Protein AF-A0A352WX96-F1 (afdb_monomer_lite)

Foldseek 3Di:
DVCVVPVDDDQWDAPDDDPVRIGGDDVVVVVCVVCDPVNVVVVVVD

Sequence (46 aa):
SVRYVTGKPIKFVGMGEKLDTLEPFHPDRMASRILGMGDMLSLIEK

Secondary structure (DSSP, 8-state):
-HHHHH-----EEE-SSSGGGEEE--HHHHHHHHHHHHHHHHHH--

pLDDT: mean 87.21, std 11.28, range [52.31, 97.19]

Structure (mmCIF, N/CA/C/O backbone):
data_AF-A0A352WX96-F1
#
_entry.id   AF-A0A352WX96-F1
#
loop_
_atom_site.group_PDB
_atom_site.id
_atom_site.type_symbol
_atom_site.label_atom_id
_atom_site.label_alt_id
_atom_site.label_comp_id
_atom_site.label_asym_id
_atom_site.label_entity_id
_atom_site.label_seq_id
_atom_site.pdbx_PDB_ins_code
_atom_site.Cartn_x
_atom_site.Cartn_y
_atom_site.Cartn_z
_atom_site.occupancy
_atom_site.B_iso_or_equiv
_atom_site.auth_seq_id
_atom_site.auth_comp_id
_atom_site.auth_asym_id
_atom_site.auth_atom_id
_atom_site.pdbx_PDB_model_num
ATOM 1 N N . SER A 1 1 ? -7.442 1.203 9.193 1.00 84.50 1 SER A N 1
ATOM 2 C CA . SER A 1 1 ? -6.799 1.248 7.859 1.00 84.50 1 SER A CA 1
ATOM 3 C C . SER A 1 1 ? -7.145 2.562 7.167 1.00 84.50 1 SER A C 1
ATOM 5 O O . SER A 1 1 ? -8.160 3.157 7.514 1.00 84.50 1 SER A O 1
ATOM 7 N N . VAL A 1 2 ? -6.355 3.013 6.184 1.00 92.19 2 VAL A N 1
ATOM 8 C CA . VAL A 1 2 ? -6.656 4.239 5.405 1.00 92.19 2 VAL A CA 1
ATOM 9 C C . VAL A 1 2 ? -8.058 4.177 4.791 1.00 92.19 2 VAL A C 1
ATOM 11 O O . VAL A 1 2 ? -8.823 5.123 4.928 1.00 92.19 2 VAL A O 1
ATOM 14 N N . ARG A 1 3 ? -8.440 3.024 4.220 1.00 92.88 3 ARG A N 1
ATOM 15 C CA . ARG A 1 3 ? -9.790 2.785 3.682 1.00 92.88 3 ARG A CA 1
ATOM 16 C C . ARG A 1 3 ? -10.901 3.016 4.713 1.00 92.88 3 ARG A C 1
ATOM 18 O O . ARG A 1 3 ? -11.942 3.540 4.345 1.00 92.88 3 ARG A O 1
ATOM 25 N N . TYR A 1 4 ? -10.704 2.619 5.974 1.00 95.31 4 TYR A N 1
ATOM 26 C CA . TYR A 1 4 ? -11.703 2.807 7.035 1.00 95.31 4 TYR A CA 1
ATOM 27 C C . TYR A 1 4 ? -11.912 4.289 7.367 1.00 95.31 4 TYR A C 1
ATOM 29 O O . TYR A 1 4 ? -13.044 4.729 7.505 1.00 95.31 4 TYR A O 1
ATOM 37 N N . VAL A 1 5 ? -10.824 5.060 7.442 1.00 97.19 5 VAL A N 1
ATOM 38 C CA . VAL A 1 5 ? -10.882 6.491 7.780 1.00 97.19 5 VAL A CA 1
ATOM 39 C C . VAL A 1 5 ? -11.442 7.318 6.622 1.00 97.19 5 VAL A C 1
ATOM 41 O O . VAL A 1 5 ? -12.235 8.226 6.842 1.00 97.19 5 VAL A O 1
ATOM 44 N N . THR A 1 6 ? -11.043 7.020 5.382 1.00 96.19 6 THR A N 1
ATOM 45 C CA . THR A 1 6 ? -11.415 7.837 4.214 1.00 96.19 6 THR A CA 1
ATOM 46 C C . THR A 1 6 ? -12.673 7.351 3.497 1.00 96.19 6 THR A C 1
ATOM 48 O O . THR A 1 6 ? -13.245 8.087 2.696 1.00 96.19 6 THR A O 1
ATOM 51 N N . GLY A 1 7 ? -13.081 6.096 3.701 1.00 96.25 7 GLY A N 1
ATOM 52 C CA . GLY A 1 7 ? -14.164 5.456 2.949 1.00 96.25 7 GLY A CA 1
ATOM 53 C C . GLY A 1 7 ? -13.865 5.262 1.455 1.00 96.25 7 GLY A C 1
ATOM 54 O O . GLY A 1 7 ? -14.757 4.877 0.697 1.00 96.25 7 GLY A O 1
ATOM 55 N N . LYS A 1 8 ? -12.635 5.531 0.995 1.00 95.06 8 LYS A N 1
ATOM 56 C CA . LYS A 1 8 ? -12.244 5.441 -0.421 1.00 95.06 8 LYS A CA 1
ATOM 57 C C . LYS A 1 8 ? -11.282 4.271 -0.665 1.00 95.06 8 LYS A C 1
ATOM 59 O O . LYS A 1 8 ? -10.448 3.975 0.194 1.00 95.06 8 LYS A O 1
ATOM 64 N N . PRO A 1 9 ? -11.380 3.584 -1.821 1.00 93.31 9 PRO A N 1
ATOM 65 C CA . PRO A 1 9 ? -10.440 2.530 -2.181 1.00 93.31 9 PRO A CA 1
ATOM 66 C C . PRO A 1 9 ? -9.090 3.114 -2.615 1.00 93.31 9 PRO A C 1
ATOM 68 O O . PRO A 1 9 ? -9.027 4.190 -3.209 1.00 93.31 9 PRO A O 1
ATOM 71 N N . ILE A 1 10 ? -8.020 2.357 -2.377 1.00 95.12 10 ILE A N 1
ATOM 72 C CA . ILE A 1 10 ? -6.701 2.613 -2.964 1.00 95.12 10 ILE A CA 1
ATOM 73 C C . ILE A 1 10 ? -6.680 1.924 -4.330 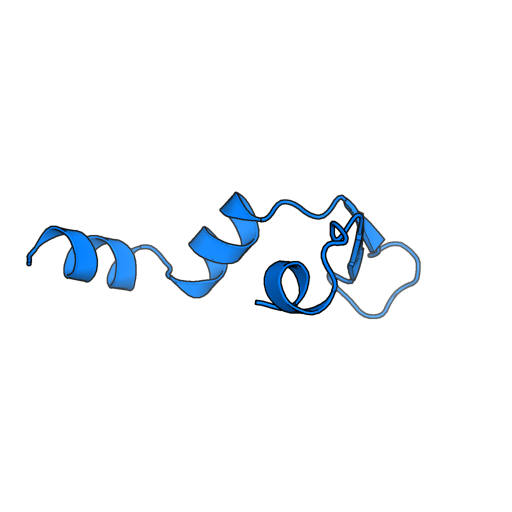1.00 95.12 10 ILE A C 1
ATOM 75 O O . ILE A 1 10 ? -6.973 0.734 -4.414 1.00 95.12 10 ILE A O 1
ATOM 79 N N . LYS A 1 11 ? -6.385 2.675 -5.396 1.00 94.62 11 LYS A N 1
ATOM 80 C CA . LYS A 1 11 ? -6.381 2.147 -6.772 1.00 94.62 11 LYS A CA 1
ATOM 81 C C . LYS A 1 11 ? -5.000 1.693 -7.235 1.00 94.62 11 LYS A C 1
ATOM 83 O O . LYS A 1 11 ? -4.901 0.686 -7.923 1.00 94.62 11 LYS A O 1
ATOM 88 N N . PHE A 1 12 ? -3.963 2.431 -6.853 1.00 95.56 12 PHE A N 1
ATOM 89 C CA . PHE A 1 12 ? -2.589 2.208 -7.291 1.00 95.56 12 PHE A CA 1
ATOM 90 C C . PHE A 1 12 ? -1.624 2.322 -6.117 1.00 95.56 12 PHE A C 1
ATOM 92 O O . PHE A 1 12 ? -1.933 2.972 -5.114 1.00 95.56 12 PHE A O 1
ATOM 99 N N . VAL A 1 13 ? -0.461 1.699 -6.261 1.00 95.38 13 VAL A N 1
ATOM 100 C CA . VAL A 1 13 ? 0.633 1.725 -5.294 1.00 95.38 13 VAL A CA 1
ATOM 101 C C . VAL A 1 13 ? 1.962 1.852 -6.034 1.00 95.38 13 VAL A C 1
ATOM 103 O O . VAL A 1 13 ? 2.145 1.257 -7.094 1.00 95.38 13 VAL A O 1
ATOM 106 N N . GLY A 1 14 ? 2.881 2.649 -5.489 1.00 95.69 14 GLY A N 1
ATOM 107 C CA . GLY A 1 14 ? 4.255 2.717 -5.983 1.00 95.69 14 GLY A CA 1
ATOM 108 C C . GLY A 1 14 ? 5.067 1.552 -5.427 1.00 95.69 14 GLY A C 1
ATOM 109 O O . GLY A 1 14 ? 5.161 1.400 -4.208 1.00 95.69 14 GLY A O 1
ATOM 110 N N . MET A 1 15 ? 5.625 0.725 -6.306 1.00 93.56 15 MET A N 1
ATOM 111 C CA . MET A 1 15 ? 6.516 -0.387 -5.951 1.00 93.56 15 MET A CA 1
ATOM 112 C C . MET A 1 15 ? 8.006 -0.012 -6.045 1.00 93.56 15 MET A C 1
ATOM 114 O O . MET A 1 15 ? 8.864 -0.831 -5.720 1.00 93.56 15 MET A O 1
ATOM 118 N N . GLY A 1 16 ? 8.323 1.222 -6.441 1.00 93.19 16 GLY A N 1
ATOM 119 C CA . GLY A 1 16 ? 9.678 1.756 -6.519 1.00 93.19 16 GLY A CA 1
ATOM 120 C C . GLY A 1 16 ? 9.691 3.269 -6.742 1.00 93.19 16 GLY A C 1
ATOM 121 O O . GLY A 1 16 ? 8.689 3.953 -6.543 1.00 93.19 16 GLY A O 1
ATOM 122 N N . GLU A 1 17 ? 10.852 3.791 -7.136 1.00 94.88 17 GLU A N 1
ATOM 123 C CA . GLU A 1 17 ? 11.084 5.238 -7.279 1.00 94.88 17 GLU A CA 1
ATOM 124 C C . GLU A 1 17 ? 10.919 5.744 -8.718 1.00 94.88 17 GLU A C 1
ATOM 126 O O . GLU A 1 17 ? 10.763 6.941 -8.954 1.00 94.88 17 GLU A O 1
ATOM 131 N N . LYS A 1 18 ? 10.968 4.840 -9.701 1.00 95.00 18 LYS A N 1
ATOM 132 C CA . LYS A 1 18 ? 10.839 5.192 -11.116 1.00 95.00 18 LYS A CA 1
ATOM 133 C C . LYS A 1 18 ? 9.367 5.320 -11.516 1.00 95.00 18 LYS A C 1
ATOM 135 O O . LYS A 1 18 ? 8.492 4.673 -10.943 1.00 95.00 18 LYS A O 1
ATOM 140 N N . LEU A 1 19 ? 9.096 6.127 -12.542 1.00 91.50 19 LEU A N 1
ATOM 141 C CA . LEU A 1 19 ? 7.731 6.424 -13.004 1.00 91.50 19 LEU A CA 1
ATOM 142 C C . LEU A 1 19 ? 6.966 5.197 -13.527 1.00 91.50 19 LEU A C 1
ATOM 144 O O . LEU A 1 19 ? 5.739 5.190 -13.514 1.00 91.50 19 LEU A O 1
ATOM 148 N N . ASP A 1 20 ? 7.678 4.165 -13.966 1.00 94.38 20 ASP A N 1
ATOM 149 C CA . ASP A 1 20 ? 7.133 2.895 -14.451 1.00 94.38 20 ASP A CA 1
ATOM 150 C C . ASP A 1 20 ? 6.747 1.921 -13.325 1.00 94.38 20 ASP A C 1
ATOM 152 O O . ASP A 1 20 ? 6.153 0.883 -13.594 1.00 94.38 20 ASP A O 1
ATOM 156 N N . THR A 1 21 ? 7.031 2.255 -12.063 1.00 95.56 21 THR A N 1
ATOM 157 C CA . THR A 1 21 ? 6.781 1.370 -10.909 1.00 95.56 21 THR A CA 1
ATOM 158 C C . THR A 1 21 ? 5.423 1.595 -10.233 1.00 95.56 21 THR A C 1
ATOM 160 O O . THR A 1 21 ? 5.202 1.149 -9.104 1.00 95.56 21 THR A O 1
ATOM 163 N N . LEU A 1 22 ? 4.504 2.307 -10.893 1.00 96.62 22 LEU A N 1
ATOM 164 C CA . LEU A 1 22 ? 3.137 2.496 -10.414 1.00 96.62 22 LEU A CA 1
ATOM 165 C C . LEU A 1 22 ? 2.247 1.345 -10.895 1.00 96.62 22 LEU A C 1
ATOM 167 O O . LEU A 1 22 ? 1.975 1.209 -12.086 1.00 96.62 22 LEU A O 1
ATOM 171 N N . GLU A 1 23 ? 1.732 0.557 -9.957 1.00 95.19 23 GLU A N 1
ATOM 172 C CA . GLU A 1 23 ? 0.963 -0.653 -10.256 1.00 95.19 23 GLU A CA 1
ATOM 173 C C . GLU A 1 23 ? -0.433 -0.617 -9.618 1.00 95.19 23 GLU A C 1
ATOM 175 O O . GLU A 1 23 ? -0.637 0.074 -8.611 1.00 95.19 23 GLU A O 1
ATOM 180 N N . PRO A 1 24 ? -1.422 -1.359 -10.159 1.00 96.25 24 PRO A N 1
ATOM 181 C CA . PRO A 1 24 ? -2.704 -1.560 -9.494 1.00 96.25 24 PRO A CA 1
ATOM 182 C C . PRO A 1 24 ? -2.536 -2.124 -8.079 1.00 96.25 24 PRO A C 1
ATOM 184 O O . PRO A 1 24 ? -1.759 -3.046 -7.830 1.00 96.25 24 PRO A O 1
ATOM 187 N N . PHE A 1 25 ? -3.293 -1.579 -7.132 1.00 95.44 25 PHE A N 1
ATOM 188 C CA . PHE A 1 25 ? -3.209 -1.996 -5.739 1.00 95.44 25 PHE A CA 1
ATOM 189 C C . PHE A 1 25 ? -3.979 -3.300 -5.490 1.00 95.44 25 PHE A C 1
ATOM 191 O O . PHE A 1 25 ? -5.197 -3.361 -5.661 1.00 95.44 25 PHE A O 1
ATOM 198 N N . HIS A 1 26 ? -3.268 -4.325 -5.013 1.00 95.00 26 HIS A N 1
ATOM 199 C CA . HIS A 1 26 ? -3.827 -5.623 -4.630 1.00 95.00 26 HIS A CA 1
ATOM 200 C C . HIS A 1 26 ? -3.666 -5.855 -3.114 1.00 95.00 26 HIS A C 1
ATOM 202 O O . HIS A 1 26 ? -2.575 -6.230 -2.673 1.00 95.00 26 HIS A O 1
ATOM 208 N N . PRO A 1 27 ? -4.721 -5.648 -2.301 1.00 91.81 27 PRO A N 1
ATOM 209 C CA . PRO A 1 27 ? -4.622 -5.701 -0.842 1.00 91.81 27 PRO A CA 1
ATOM 210 C C . PRO A 1 27 ? -4.193 -7.074 -0.316 1.00 91.81 27 PRO A C 1
ATOM 212 O O . PRO A 1 27 ? -3.369 -7.123 0.593 1.00 91.81 27 PRO A O 1
ATOM 215 N N . ASP A 1 28 ? -4.671 -8.169 -0.916 1.00 90.25 28 ASP A N 1
ATOM 2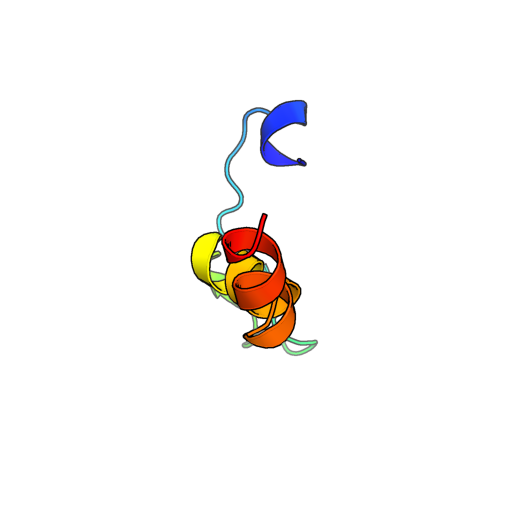16 C CA . ASP A 1 28 ? -4.332 -9.532 -0.480 1.00 90.25 28 ASP A CA 1
ATOM 217 C C . ASP A 1 28 ? -2.833 -9.807 -0.630 1.00 90.25 28 ASP A C 1
ATOM 219 O O . ASP A 1 28 ? -2.186 -10.285 0.296 1.00 90.25 28 ASP A O 1
ATOM 223 N N . ARG A 1 29 ? -2.242 -9.398 -1.763 1.00 90.38 29 ARG A N 1
ATOM 224 C CA . ARG A 1 29 ? -0.797 -9.535 -2.006 1.00 90.38 29 ARG A CA 1
ATOM 225 C C . ARG A 1 29 ? 0.019 -8.720 -1.010 1.00 90.38 29 ARG A C 1
ATOM 227 O O . ARG A 1 29 ? 1.060 -9.180 -0.548 1.00 90.3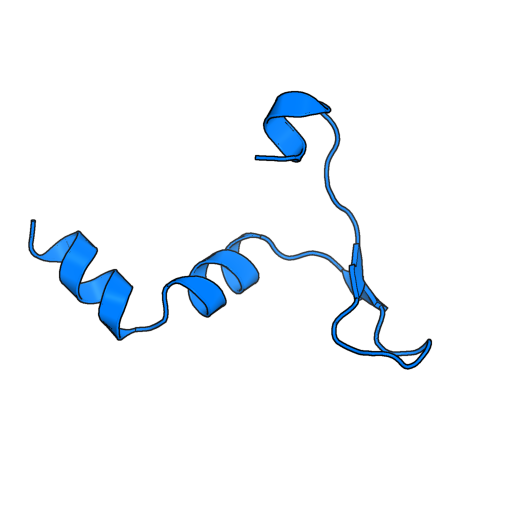8 29 ARG A O 1
ATOM 234 N N . MET A 1 30 ? -0.443 -7.512 -0.683 1.00 90.56 30 MET A N 1
ATOM 235 C CA . MET A 1 30 ? 0.236 -6.662 0.291 1.00 90.56 30 MET A CA 1
ATOM 236 C C . MET A 1 30 ? 0.151 -7.251 1.703 1.00 90.56 30 MET A C 1
ATOM 238 O O . MET A 1 30 ? 1.168 -7.296 2.388 1.00 90.56 30 MET A O 1
ATOM 242 N N . ALA A 1 31 ? -1.013 -7.763 2.109 1.00 89.31 31 ALA A N 1
ATOM 243 C CA . ALA A 1 31 ? -1.176 -8.445 3.390 1.00 89.31 31 ALA A CA 1
ATOM 244 C C . ALA A 1 31 ? -0.272 -9.686 3.483 1.00 89.31 31 ALA A C 1
ATOM 246 O O . ALA A 1 31 ? 0.484 -9.815 4.444 1.00 89.31 31 ALA A O 1
ATOM 247 N N . SER A 1 32 ? -0.261 -10.539 2.453 1.00 87.81 32 SER A N 1
ATOM 248 C CA . SER A 1 32 ? 0.621 -11.712 2.401 1.00 87.81 32 SER A CA 1
ATOM 249 C C . SER A 1 32 ? 2.106 -11.346 2.450 1.00 87.81 32 SER A C 1
ATOM 251 O O . SER A 1 32 ? 2.884 -12.047 3.089 1.00 87.81 32 SER A O 1
ATOM 253 N N . ARG A 1 33 ? 2.521 -10.244 1.810 1.00 86.12 33 ARG A N 1
ATOM 254 C CA . ARG A 1 33 ? 3.917 -9.775 1.849 1.00 86.12 33 ARG A CA 1
ATOM 255 C C . ARG A 1 33 ? 4.333 -9.276 3.234 1.00 86.12 33 ARG A C 1
ATOM 257 O O . ARG A 1 33 ? 5.488 -9.453 3.599 1.00 86.12 33 ARG A O 1
ATOM 264 N N . ILE A 1 34 ? 3.418 -8.643 3.968 1.00 87.88 34 ILE A N 1
ATOM 265 C CA . ILE A 1 34 ? 3.673 -8.133 5.323 1.00 87.88 34 ILE A CA 1
ATOM 266 C C . ILE A 1 34 ? 3.761 -9.285 6.326 1.00 87.88 34 ILE A C 1
ATOM 268 O O . ILE A 1 34 ? 4.640 -9.263 7.176 1.0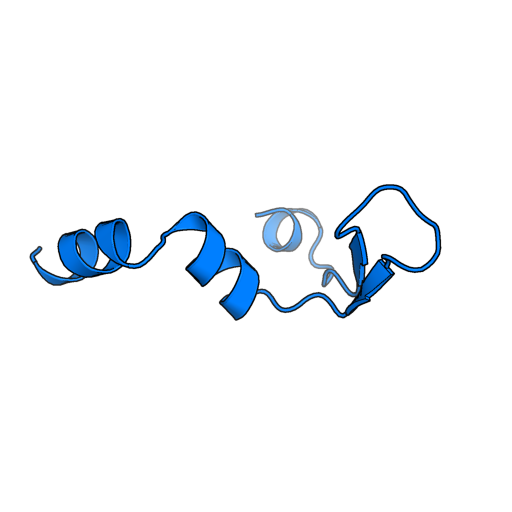0 87.88 34 ILE A O 1
ATOM 272 N N . LEU A 1 35 ? 2.8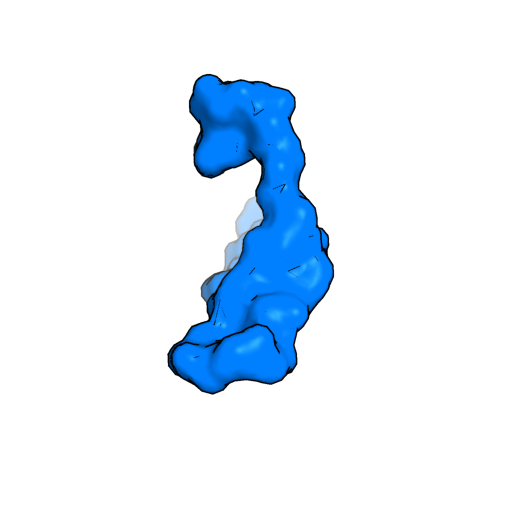67 -10.271 6.214 1.00 85.19 35 LEU A N 1
ATOM 273 C CA . LEU A 1 35 ? 2.782 -11.398 7.149 1.00 85.19 35 LEU A CA 1
ATOM 274 C C . LEU A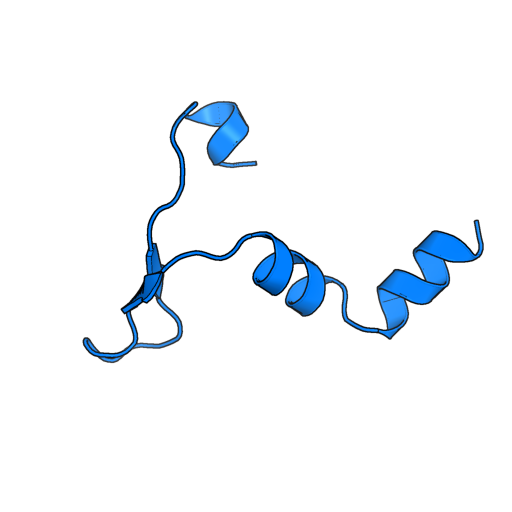 1 35 ? 3.809 -12.507 6.843 1.00 85.19 35 LEU A C 1
ATOM 276 O O . LEU A 1 35 ? 4.191 -13.279 7.714 1.00 85.19 35 LEU A O 1
ATOM 280 N N . GLY A 1 36 ? 4.272 -12.637 5.598 1.00 82.81 36 GLY A N 1
ATOM 281 C CA . GLY A 1 36 ? 5.158 -13.741 5.214 1.00 82.81 36 GLY A CA 1
ATOM 282 C C . GLY A 1 36 ? 4.557 -15.135 5.490 1.00 82.81 36 GLY A C 1
ATOM 283 O O . GLY A 1 36 ? 3.409 -15.288 5.903 1.00 82.81 36 GLY A O 1
ATOM 284 N N . MET A 1 37 ? 5.328 -16.198 5.233 1.00 69.69 37 MET A N 1
ATOM 285 C CA . MET A 1 37 ? 4.890 -17.570 5.555 1.00 69.69 37 MET A CA 1
ATOM 286 C C . MET A 1 37 ? 4.992 -17.884 7.056 1.00 69.69 37 MET A C 1
ATOM 288 O O . MET A 1 37 ? 4.210 -18.681 7.565 1.00 69.69 37 MET A O 1
ATOM 292 N N . GLY A 1 38 ? 5.935 -17.252 7.763 1.00 65.88 38 GLY A N 1
ATOM 293 C CA . GLY A 1 38 ? 6.170 -17.473 9.193 1.00 65.88 38 GLY A CA 1
ATOM 294 C C . GLY A 1 38 ? 5.051 -16.934 10.086 1.00 65.88 38 GLY A C 1
ATOM 295 O O . GLY A 1 38 ? 4.603 -17.647 10.983 1.00 65.88 38 GLY A O 1
ATOM 296 N N . ASP A 1 39 ? 4.537 -15.729 9.809 1.00 72.12 39 ASP A N 1
ATOM 297 C CA . ASP A 1 39 ? 3.504 -15.130 10.668 1.00 72.12 39 ASP A CA 1
ATOM 298 C C . ASP A 1 39 ? 2.105 -15.683 10.366 1.00 72.12 39 ASP A C 1
ATOM 300 O O . ASP A 1 39 ? 1.215 -15.614 11.207 1.00 72.12 39 ASP A O 1
ATOM 304 N N . MET A 1 40 ? 1.900 -16.285 9.190 1.00 71.88 40 MET A N 1
ATOM 305 C CA . MET A 1 40 ? 0.656 -16.990 8.863 1.00 71.88 40 MET A CA 1
ATOM 306 C C . MET A 1 40 ? 0.516 -18.308 9.632 1.00 71.88 40 MET A C 1
ATOM 308 O O . MET A 1 40 ? -0.574 -18.617 10.106 1.00 71.88 40 MET A O 1
ATOM 312 N N . LEU A 1 41 ? 1.602 -19.076 9.775 1.00 63.91 41 LEU A N 1
ATOM 313 C CA . LEU A 1 41 ? 1.585 -20.332 10.535 1.00 63.91 41 LEU A CA 1
ATOM 314 C C . LEU A 1 41 ? 1.306 -20.075 12.022 1.00 63.91 41 LEU A C 1
ATOM 316 O O . LEU A 1 41 ? 0.446 -20.734 12.599 1.00 63.91 41 LEU A O 1
ATOM 320 N N . SER A 1 42 ? 1.932 -19.051 12.612 1.00 67.69 42 SER A N 1
ATOM 321 C CA . SER A 1 42 ? 1.690 -18.680 14.015 1.00 67.69 42 SER A CA 1
ATOM 322 C C . SER A 1 42 ? 0.272 -18.154 14.281 1.00 67.69 42 SER A C 1
ATOM 324 O O . SER A 1 42 ? -0.221 -18.262 15.403 1.00 67.69 42 SER A O 1
ATOM 326 N N . LEU A 1 43 ? -0.404 -17.616 13.259 1.00 71.31 43 LEU A N 1
ATOM 327 C CA . LEU A 1 43 ? -1.805 -17.196 13.344 1.00 71.31 43 LEU A CA 1
ATOM 328 C C . LEU A 1 43 ? -2.786 -18.377 13.346 1.00 71.31 43 LEU A C 1
ATOM 330 O O . LEU A 1 43 ? -3.880 -18.243 13.882 1.00 71.31 43 LEU A O 1
ATOM 334 N N . ILE A 1 44 ? -2.419 -19.492 12.705 1.00 72.31 44 ILE A N 1
ATOM 335 C CA . ILE A 1 44 ? -3.254 -20.700 12.575 1.00 72.31 44 ILE A CA 1
ATOM 336 C C . ILE A 1 44 ? -3.073 -21.630 13.785 1.00 72.31 44 ILE A C 1
ATOM 338 O O . ILE A 1 44 ? -3.985 -22.376 14.129 1.00 72.31 44 ILE A O 1
ATOM 342 N N . GLU A 1 45 ? -1.915 -21.586 14.445 1.00 66.75 45 GLU A N 1
ATOM 343 C CA . GLU A 1 45 ? -1.601 -22.411 15.623 1.00 66.75 45 GLU A CA 1
ATOM 344 C C . GLU A 1 45 ? -2.222 -21.906 16.946 1.00 66.75 45 GLU A C 1
ATOM 346 O O . GLU A 1 45 ? -1.966 -22.487 18.004 1.00 66.75 45 GLU A O 1
ATOM 351 N N . LYS A 1 46 ? -3.056 -20.861 16.914 1.00 52.31 46 LYS A N 1
ATOM 352 C CA . LYS A 1 46 ? -3.810 -20.337 18.066 1.00 52.31 46 LYS A CA 1
ATOM 353 C C . LYS A 1 46 ? -5.313 -20.440 17.853 1.00 52.31 46 LYS A C 1
ATOM 355 O O . LYS A 1 46 ? -6.000 -20.755 18.850 1.00 52.31 46 LYS A O 1
#

Radius of gyration: 13.91 Å; chains: 1; bounding box: 25×30×32 Å